Protein 2P06 (pdb70)

Organism: Archaeoglobus fulgidus (strain ATCC 49558 / DSM 4304 / JCM 9628 / NBRC 100126 / VC-16) (NCBI:txid224325)

Sequence (162 aa):
DYFRRLAEKFLREHAKYKRVSRPGNTPRPWFDFSEERLLSRLFEEDELREAVEKEDWENNLRRDELLDVANFCYLWGKLSVKLYFQGDYFRLAEKFLREHAKYKRVSRPGNTPRRPWFDFSEERLLSRLFEEDELREAVEKEDWENLRDELLDVANFCYLWGKLSV

Structure (mmCIF, N/CA/C/O backbone):
data_2P06
#
_entry.id   2P06
#
_cell.length_a   80.083
_cell.length_b   80.083
_cell.length_c   106.771
_cell.angle_alpha   90.00
_cell.angle_beta   90.00
_cell.angle_gamma   120.00
#
_symmetry.space_group_name_H-M   'P 31 2 1'
#
loop_
_entity.id
_entity.type
_entity.pdbx_description
1 polymer 'Hypothetical protein AF_0060'
2 non-polymer 'MAGNESIUM ION'
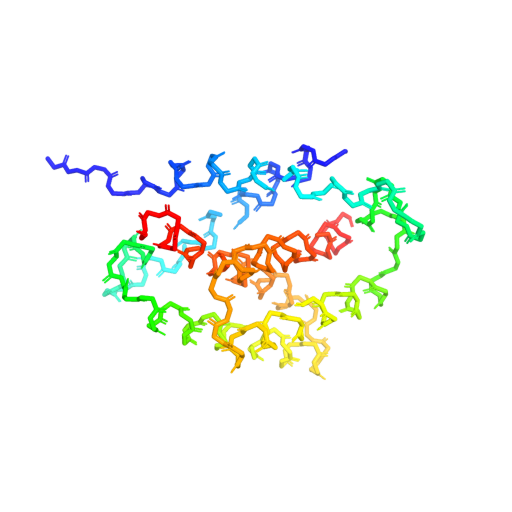3 non-polymer GLYCEROL
4 water water
#
loop_
_atom_site.group_PDB
_atom_site.id
_atom_site.type_symbol
_atom_site.label_atom_id
_atom_site.label_alt_id
_atom_site.label_comp_id
_atom_site.label_asym_id
_atom_site.label_entity_id
_atom_site.label_seq_id
_atom_site.pdbx_PDB_ins_code
_atom_site.Cartn_x
_atom_site.Cartn_y
_atom_site.Cartn_z
_atom_site.occupancy
_atom_site.B_iso_or_equiv
_atom_site.auth_seq_id
_atom_site.auth_comp_id
_atom_site.auth_asym_id
_atom_site.auth_atom_id
_atom_site.pdbx_PDB_model_num
ATOM 9 N N . ASP A 1 23 ? 6.242 86.953 -14.389 1.00 25.08 2 ASP A N 1
ATOM 10 C CA . ASP A 1 23 ? 4.954 87.203 -13.795 1.00 22.93 2 ASP A CA 1
ATOM 11 C C . ASP A 1 23 ? 4.445 85.886 -13.177 1.00 21.57 2 ASP A C 1
ATOM 12 O O . ASP A 1 23 ? 5.106 84.835 -13.252 1.00 19.74 2 ASP A O 1
ATOM 17 N N . TYR A 1 24 ? 3.275 85.948 -12.566 1.00 20.52 3 TYR A N 1
ATOM 18 C CA . TYR A 1 24 ? 2.724 84.798 -11.866 1.00 20.69 3 TYR A CA 1
ATOM 19 C C . TYR A 1 24 ? 2.566 83.613 -12.808 1.00 19.95 3 TYR A C 1
ATOM 20 O O . TYR A 1 24 ? 2.970 82.510 -12.487 1.00 19.56 3 TYR A O 1
ATOM 29 N N . PHE A 1 25 ? 1.987 83.848 -13.978 1.00 19.86 4 PHE A N 1
ATOM 30 C CA . PHE A 1 25 ? 1.697 82.776 -14.910 1.00 19.99 4 PHE A CA 1
ATOM 31 C C . PHE A 1 25 ? 2.947 81.998 -15.301 1.00 20.26 4 PHE A C 1
ATOM 32 O O . PHE A 1 25 ? 2.928 80.787 -15.278 1.00 20.43 4 PHE A O 1
ATOM 40 N N A ARG A 1 26 ? 4.027 82.688 -15.675 0.50 20.07 5 ARG A N 1
ATOM 41 N N B ARG A 1 26 ? 4.023 82.718 -15.604 0.50 19.74 5 ARG A N 1
ATOM 42 C CA A ARG A 1 26 ? 5.263 82.002 -16.084 0.50 20.41 5 ARG A CA 1
ATOM 43 C CA B ARG A 1 26 ? 5.275 82.121 -16.069 0.50 19.48 5 ARG A CA 1
ATOM 44 C C A ARG A 1 26 ? 5.888 81.250 -14.919 0.50 19.42 5 ARG A C 1
ATOM 45 C C B ARG A 1 26 ? 5.930 81.315 -14.951 0.50 19.09 5 ARG A C 1
ATOM 46 O O A ARG A 1 26 ? 6.321 80.103 -15.078 0.50 19.16 5 ARG A O 1
ATOM 47 O O B ARG A 1 26 ? 6.434 80.212 -15.181 0.50 18.98 5 ARG A O 1
ATOM 62 N N . LEU A 1 27 ? 5.917 81.868 -13.740 1.00 17.82 6 LEU A N 1
ATOM 63 C CA . LEU A 1 27 ? 6.410 81.168 -12.567 1.00 17.09 6 LEU A CA 1
ATOM 64 C C . LEU A 1 27 ? 5.611 79.879 -12.341 1.00 16.60 6 LEU A C 1
ATOM 65 O O . LEU A 1 27 ? 6.189 78.781 -12.130 1.00 15.40 6 LEU A O 1
ATOM 70 N N . ALA A 1 28 ? 4.286 80.013 -12.370 1.00 16.25 7 ALA A N 1
ATOM 71 C CA . ALA A 1 28 ? 3.397 78.887 -12.126 1.00 17.06 7 ALA A CA 1
ATOM 72 C C . ALA A 1 28 ? 3.548 77.766 -13.146 1.00 17.19 7 ALA A C 1
ATOM 73 O O . ALA A 1 28 ? 3.456 76.589 -12.797 1.00 17.21 7 ALA A O 1
ATOM 75 N N . GLU A 1 29 ? 3.759 78.124 -14.415 1.00 17.20 8 GLU A N 1
ATOM 76 C CA . GLU A 1 29 ? 4.045 77.125 -15.447 1.00 16.74 8 GLU A CA 1
ATOM 77 C C . GLU A 1 29 ? 5.325 76.332 -15.141 1.00 16.95 8 GLU A C 1
ATOM 78 O O . GLU A 1 29 ? 5.334 75.092 -15.272 1.00 15.69 8 GLU A O 1
ATOM 84 N N . LYS A 1 30 ? 6.386 77.047 -14.769 1.00 16.14 9 LYS A N 1
ATOM 85 C CA . LYS A 1 30 ? 7.659 76.423 -14.395 1.00 17.82 9 LYS A CA 1
ATOM 86 C C . LYS A 1 30 ? 7.492 75.505 -13.168 1.00 16.70 9 LYS A C 1
ATOM 87 O O . LYS A 1 30 ? 8.023 74.388 -13.115 1.00 16.41 9 LYS A O 1
ATOM 93 N N . PHE A 1 31 ? 6.730 75.977 -12.196 1.00 16.76 10 PHE A N 1
ATOM 94 C CA . PHE A 1 31 ? 6.550 75.270 -10.921 1.00 16.38 10 PHE A CA 1
ATOM 95 C C . PHE A 1 31 ? 5.717 74.023 -11.127 1.00 15.91 10 PHE A C 1
ATOM 96 O O . PHE A 1 31 ? 6.074 72.951 -10.659 1.00 16.12 10 PHE A O 1
ATOM 104 N N . LEU A 1 32 ? 4.645 74.141 -11.892 1.00 16.30 11 LEU A N 1
ATOM 105 C CA . LEU A 1 32 ? 3.861 72.969 -12.245 1.00 16.01 11 LEU A CA 1
ATOM 106 C C . LEU A 1 32 ? 4.704 71.887 -12.948 1.00 16.39 11 LEU A C 1
ATOM 107 O O . LEU A 1 32 ? 4.557 70.698 -12.659 1.00 16.02 11 LEU A O 1
ATOM 112 N N . ARG A 1 33 ? 5.565 72.280 -13.876 1.00 16.35 12 ARG A N 1
ATOM 113 C CA . ARG A 1 33 ? 6.409 71.295 -14.577 1.00 16.01 12 ARG A CA 1
ATOM 114 C C . ARG A 1 33 ? 7.301 70.561 -13.554 1.00 15.63 12 ARG A C 1
ATOM 115 O O . ARG A 1 33 ? 7.520 69.344 -13.633 1.00 15.07 12 ARG A O 1
ATOM 123 N N . GLU A 1 34 ? 7.842 71.306 -12.595 1.00 15.72 13 GLU A N 1
ATOM 124 C CA . GLU A 1 34 ? 8.659 70.694 -11.549 1.00 16.39 13 GLU A CA 1
ATOM 125 C C . GLU A 1 34 ? 7.819 69.794 -10.611 1.00 16.24 13 GLU A C 1
ATOM 126 O O . GLU A 1 34 ? 8.276 68.730 -10.206 1.00 16.05 13 GLU A O 1
ATOM 140 N N . HIS A 1 36 ? 5.165 68.222 -11.397 1.00 15.15 15 HIS A N 1
ATOM 141 C CA . HIS A 1 36 ? 4.837 67.021 -12.159 1.00 15.28 15 HIS A CA 1
ATOM 142 C C . HIS A 1 36 ? 6.011 66.076 -12.228 1.00 15.29 15 HIS A C 1
ATOM 143 O O . HIS A 1 36 ? 5.845 64.859 -12.059 1.00 16.10 15 HIS A O 1
ATOM 150 N N . ALA A 1 37 ? 7.218 66.608 -12.422 1.00 15.10 16 ALA A N 1
ATOM 151 C CA . ALA A 1 37 ? 8.404 65.758 -12.463 1.00 15.62 16 ALA A CA 1
ATOM 152 C C . ALA A 1 37 ? 8.610 65.058 -11.089 1.00 15.91 16 ALA A C 1
ATOM 153 O O . ALA A 1 37 ? 8.986 63.883 -11.011 1.00 15.05 16 ALA A O 1
ATOM 155 N N . LYS A 1 38 ? 8.304 65.761 -10.012 1.00 15.70 17 LYS A N 1
ATOM 156 C CA . LYS A 1 38 ? 8.418 65.184 -8.681 1.00 16.16 17 LYS A CA 1
ATOM 157 C C . LYS A 1 38 ? 7.384 64.059 -8.495 1.00 16.68 17 LYS A C 1
ATOM 158 O O . LYS A 1 38 ? 7.730 62.958 -8.003 1.00 16.88 17 LYS A O 1
ATOM 164 N N . TYR A 1 39 ? 6.152 64.313 -8.943 1.00 15.76 18 TYR A N 1
ATOM 165 C CA . TYR A 1 39 ? 5.084 63.300 -8.974 1.00 17.63 18 TYR A CA 1
ATOM 166 C C . TYR A 1 39 ? 5.517 62.029 -9.756 1.00 18.31 18 TYR A C 1
ATOM 167 O O . TYR A 1 39 ? 5.332 60.918 -9.292 1.00 18.33 18 TYR A O 1
ATOM 184 N N . LYS A 1 41 ? 8.550 60.884 -10.396 1.00 24.68 20 LYS A N 1
ATOM 185 C CA . LYS A 1 41 ? 9.542 60.154 -9.609 1.00 27.22 20 LYS A CA 1
ATOM 186 C C . LYS A 1 41 ? 8.892 59.389 -8.470 1.00 28.13 20 LYS A C 1
ATOM 187 O O . LYS A 1 41 ? 9.259 58.246 -8.228 1.00 29.31 20 LYS A O 1
ATOM 193 N N . ARG A 1 42 ? 7.947 60.004 -7.763 1.00 29.56 21 ARG A N 1
ATOM 194 C CA . ARG A 1 42 ? 7.291 59.300 -6.642 1.00 29.96 21 ARG A CA 1
ATOM 195 C C . ARG A 1 42 ? 6.477 58.109 -7.127 1.00 30.99 21 ARG A C 1
ATOM 196 O O . ARG A 1 42 ? 6.587 57.017 -6.580 1.00 31.46 21 ARG A O 1
ATOM 204 N N . VAL A 1 43 ? 5.659 58.312 -8.155 1.00 31.90 22 VAL A N 1
ATOM 205 C CA . VAL A 1 43 ? 4.813 57.236 -8.632 1.00 32.31 22 VAL A CA 1
ATOM 206 C C . VAL A 1 43 ? 5.625 56.102 -9.286 1.00 32.06 22 VAL A C 1
ATOM 207 O O . VAL A 1 43 ? 5.118 5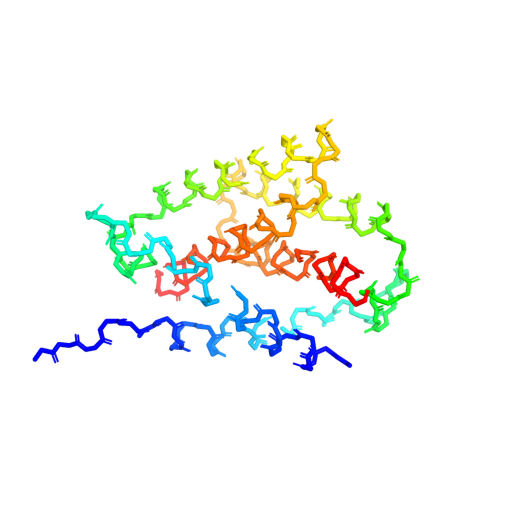5.010 -9.454 1.00 30.37 22 VAL A O 1
ATOM 211 N N . SER A 1 44 ? 6.879 56.368 -9.651 1.00 32.40 23 SER A N 1
ATOM 212 C CA . SER A 1 44 ? 7.720 55.362 -10.300 1.00 32.96 23 SER A CA 1
ATOM 213 C C . SER A 1 44 ? 8.209 54.305 -9.306 1.00 32.95 23 SER A C 1
ATOM 214 O O . SER A 1 44 ? 8.649 53.239 -9.708 1.00 32.73 23 SER A O 1
ATOM 217 N N . ARG A 1 45 ? 8.127 54.613 -8.011 1.00 32.81 24 ARG A N 1
ATOM 218 C CA . ARG A 1 45 ? 8.498 53.666 -6.965 1.00 32.69 24 ARG A CA 1
ATOM 219 C C . ARG A 1 45 ? 7.507 52.517 -7.022 1.00 32.46 24 ARG A C 1
ATOM 220 O O . ARG A 1 45 ? 6.300 52.770 -7.174 1.00 31.82 24 ARG A O 1
ATOM 228 N N . PRO A 1 46 ? 8.000 51.253 -6.932 1.00 32.53 25 PRO A N 1
ATOM 229 C CA . PRO A 1 46 ? 7.063 50.144 -6.944 1.00 32.44 25 PRO A CA 1
ATOM 230 C C . PRO A 1 46 ? 6.004 50.352 -5.865 1.00 32.41 25 PRO A C 1
ATOM 231 O O . PRO A 1 46 ? 6.304 50.846 -4.760 1.00 33.37 25 PRO A O 1
ATOM 235 N N . GLY A 1 47 ? 4.760 49.986 -6.227 1.00 32.05 26 GLY A N 1
ATOM 236 C CA . GLY A 1 47 ? 3.667 49.969 -5.268 1.00 31.62 26 GLY A CA 1
ATOM 237 C C . GLY A 1 47 ? 2.943 51.290 -5.107 1.00 31.31 26 GLY A C 1
ATOM 238 O O . GLY A 1 47 ? 1.837 51.298 -4.584 1.00 30.79 26 GLY A O 1
ATOM 239 N N . ASN A 1 48 ? 3.551 52.400 -5.546 1.00 30.79 27 ASN A N 1
ATOM 240 C CA . ASN A 1 48 ? 2.944 53.726 -5.381 1.00 30.74 27 ASN A CA 1
ATOM 241 C C . ASN A 1 48 ? 1.760 53.947 -6.338 1.00 30.56 27 ASN A C 1
ATOM 242 O O . ASN A 1 48 ? 1.842 53.611 -7.539 1.00 31.31 27 ASN A O 1
ATOM 247 N N . THR A 1 49 ? 0.680 54.530 -5.807 1.00 28.98 28 THR A N 1
ATOM 248 C CA . THR A 1 49 ? -0.483 54.88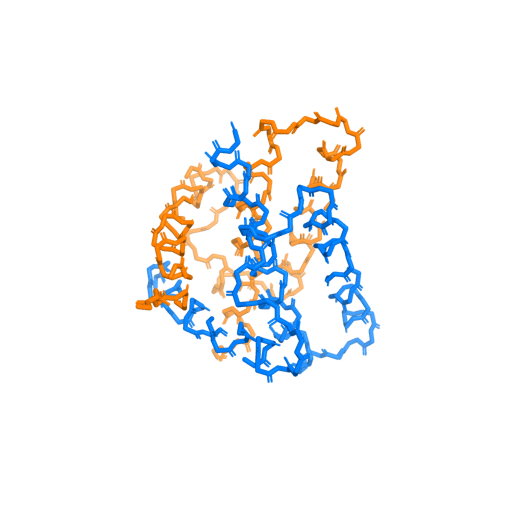1 -6.614 1.00 27.64 28 THR A CA 1
ATOM 249 C C . THR A 1 49 ? -0.147 56.037 -7.545 1.00 25.95 28 THR A C 1
ATOM 250 O O . THR A 1 49 ? 0.430 57.007 -7.128 1.00 26.03 28 THR A O 1
ATOM 254 N N . PRO A 1 50 ? -0.582 55.959 -8.803 1.00 24.80 29 PRO A N 1
ATOM 255 C CA . PRO A 1 50 ? -0.413 57.116 -9.658 1.00 23.75 29 PRO A CA 1
ATOM 256 C C . PRO A 1 50 ? -1.466 58.209 -9.432 1.00 22.58 29 PRO A C 1
ATOM 257 O O . PRO A 1 50 ? -1.382 59.227 -10.092 1.00 21.72 29 PRO A O 1
ATOM 261 N N . ARG A 1 51 ? -2.460 57.964 -8.567 1.00 21.25 30 ARG A N 1
ATOM 262 C CA . ARG A 1 51 ? -3.531 58.935 -8.280 1.00 21.47 30 ARG A CA 1
ATOM 263 C C . ARG A 1 51 ? -3.840 59.057 -6.793 1.00 21.06 30 ARG A C 1
ATOM 264 O O . ARG A 1 51 ? -4.946 58.759 -6.361 1.00 22.47 30 ARG A O 1
ATOM 272 N N . PRO A 1 52 ? -2.872 59.541 -6.008 1.00 20.46 31 PRO A N 1
ATOM 273 C CA . PRO A 1 52 ? -3.111 59.653 -4.565 1.00 20.93 31 PRO A CA 1
ATOM 274 C C . PRO A 1 52 ? -4.359 60.459 -4.193 1.00 21.01 31 PRO A C 1
ATOM 275 O O . PRO A 1 52 ? -5.044 60.121 -3.222 1.00 22.37 31 PRO A O 1
ATOM 279 N N . TRP A 1 53 ? -4.657 61.498 -4.976 1.00 21.15 32 TRP A N 1
ATOM 280 C CA . TRP A 1 53 ? -5.829 62.354 -4.778 1.00 20.35 32 TRP A CA 1
ATOM 281 C C . TRP A 1 53 ? -7.157 61.623 -4.937 1.00 20.49 32 TRP A C 1
ATOM 282 O O . TRP A 1 53 ? -8.194 62.142 -4.515 1.00 20.86 32 TRP A O 1
ATOM 293 N N . PHE A 1 54 ? -7.135 60.462 -5.597 1.00 21.05 33 PHE A N 1
ATOM 294 C CA . PHE A 1 54 ? -8.339 59.686 -5.872 1.00 20.72 33 PHE A CA 1
ATOM 295 C C . PHE A 1 54 ? -8.377 58.402 -5.021 1.00 20.89 33 PHE A C 1
ATOM 296 O O . PHE A 1 54 ? -9.456 57.963 -4.564 1.00 20.16 33 PHE A O 1
ATOM 304 N N . ASP A 1 55 ? -7.203 57.800 -4.845 1.00 20.65 34 ASP A N 1
ATOM 305 C CA . ASP A 1 55 ? -7.065 56.497 -4.203 1.00 21.05 34 ASP A CA 1
ATOM 306 C C . ASP A 1 55 ? -7.021 56.551 -2.677 1.00 21.12 34 ASP A C 1
ATOM 307 O O . ASP A 1 55 ? -7.397 55.586 -2.031 1.00 21.19 34 ASP A O 1
ATOM 312 N N . PHE A 1 56 ? -6.537 57.654 -2.117 1.00 21.63 35 PHE A N 1
ATOM 313 C CA . PHE A 1 56 ? -6.412 57.803 -0.669 1.00 21.90 35 PHE A CA 1
ATOM 314 C C . PHE A 1 56 ? -7.597 58.538 -0.084 1.00 21.24 35 PHE A C 1
ATOM 315 O O . PHE A 1 56 ? -8.245 59.324 -0.756 1.00 20.13 35 PHE A O 1
ATOM 323 N N . SER A 1 57 ? -7.854 58.253 1.188 1.00 20.95 36 SER A N 1
ATOM 324 C CA . SER A 1 57 ? -8.847 58.951 1.981 1.00 20.73 36 SER A CA 1
ATOM 325 C C . SER A 1 57 ? -8.358 60.362 2.321 1.00 21.09 36 SER A C 1
ATOM 326 O O . SER A 1 57 ? -7.149 60.678 2.267 1.00 20.44 36 SER A O 1
ATOM 329 N N . GLU A 1 58 ? -9.321 61.214 2.669 1.00 21.30 37 GLU A N 1
ATOM 330 C CA . GLU A 1 58 ? -9.020 62.544 3.178 1.00 21.83 37 GLU A CA 1
ATOM 331 C C . GLU A 1 58 ? -8.063 62.428 4.353 1.00 21.52 37 GLU A C 1
ATOM 332 O O . GLU A 1 58 ? -7.112 63.190 4.441 1.00 21.36 37 GLU A O 1
ATOM 338 N N . GLU A 1 59 ? -8.293 61.462 5.242 1.00 20.95 38 GLU A N 1
ATOM 339 C CA . GLU A 1 59 ? -7.443 61.339 6.426 1.00 21.78 38 GLU A CA 1
ATOM 340 C C . GLU A 1 59 ? -6.007 60.961 6.059 1.00 21.25 38 GLU A C 1
ATOM 341 O O . GLU A 1 59 ? -5.059 61.538 6.599 1.00 20.70 38 GLU A O 1
ATOM 347 N N . ARG A 1 60 ? -5.845 60.031 5.129 1.00 20.13 39 ARG A N 1
ATOM 348 C CA . ARG A 1 60 ? -4.515 59.640 4.712 1.00 20.00 39 ARG A CA 1
ATOM 349 C C . ARG A 1 60 ? -3.806 60.790 3.976 1.00 19.70 39 ARG A C 1
ATOM 350 O O . ARG A 1 60 ? -2.606 61.010 4.145 1.00 17.76 39 ARG A O 1
ATOM 358 N N . LEU A 1 61 ? -4.546 61.487 3.128 1.00 20.32 40 LEU A N 1
ATOM 359 C CA . LEU A 1 61 ? -3.986 62.666 2.439 1.00 20.26 40 LEU A CA 1
ATOM 360 C C . LEU A 1 61 ? -3.564 63.757 3.438 1.00 20.24 40 LEU A C 1
ATOM 361 O O . LEU A 1 61 ? -2.510 64.331 3.303 1.00 19.17 40 LEU A O 1
ATOM 366 N N . LEU A 1 62 ? -4.372 64.010 4.463 1.00 20.41 41 LEU A N 1
ATOM 367 C CA . LEU A 1 62 ? -3.964 64.948 5.528 1.00 20.76 41 LEU A CA 1
ATOM 368 C C . LEU A 1 62 ? -2.690 64.476 6.211 1.00 21.44 41 LEU A C 1
ATOM 369 O O . LEU A 1 62 ? -1.736 65.219 6.393 1.00 21.49 41 LEU A O 1
ATOM 374 N N . SER A 1 63 ? -2.710 63.213 6.605 1.00 21.53 42 SER A N 1
ATOM 375 C CA . SER A 1 63 ? -1.590 62.584 7.243 1.00 22.45 42 SER A CA 1
ATOM 376 C C . SER A 1 63 ? -0.333 62.744 6.391 1.00 22.65 42 SER A C 1
ATOM 377 O O . SER A 1 63 ? 0.716 63.182 6.879 1.00 22.74 42 SER A O 1
ATOM 380 N N . ARG A 1 64 ? -0.439 62.440 5.098 1.00 22.71 43 ARG A N 1
ATOM 381 C CA . ARG A 1 64 ? 0.716 62.569 4.195 1.00 23.34 43 ARG A CA 1
ATOM 382 C C . ARG A 1 64 ? 1.224 64.004 4.088 1.00 23.82 43 ARG A C 1
ATOM 383 O O . ARG A 1 64 ? 2.428 64.245 4.128 1.00 24.06 43 ARG A O 1
ATOM 391 N N . LEU A 1 65 ? 0.304 64.961 3.964 1.00 23.68 44 LEU A N 1
ATOM 392 C CA . LEU A 1 65 ? 0.677 66.361 3.861 1.00 23.22 44 LEU A CA 1
ATOM 393 C C . LEU A 1 65 ? 1.447 66.827 5.096 1.00 23.34 44 LEU A C 1
ATOM 394 O O . LEU A 1 65 ? 2.452 67.546 4.967 1.00 22.73 44 LEU A O 1
ATOM 399 N N . PHE A 1 66 ? 1.001 66.426 6.282 1.00 23.95 45 PHE A N 1
ATOM 400 C CA . PHE A 1 66 ? 1.709 66.814 7.497 1.00 24.62 45 PHE A CA 1
ATOM 401 C C . PHE A 1 66 ? 3.111 66.213 7.519 1.00 24.56 45 PHE A C 1
ATOM 402 O O . PHE A 1 66 ? 4.055 66.876 7.951 1.00 23.92 45 PHE A O 1
ATOM 410 N N . GLU A 1 67 ? 3.244 64.956 7.093 1.00 23.63 46 GLU A N 1
ATOM 411 C CA . GLU A 1 67 ? 4.557 64.334 6.986 1.00 24.27 46 GLU A CA 1
ATOM 412 C C . GLU A 1 67 ? 5.466 65.171 6.061 1.00 23.66 46 GLU A C 1
ATOM 413 O O . GLU A 1 67 ? 6.601 65.439 6.411 1.00 22.35 46 GLU A O 1
ATOM 419 N N . GLU A 1 68 ? 4.959 65.581 4.900 1.00 23.54 47 GLU A N 1
ATOM 420 C CA . GLU A 1 68 ? 5.763 66.384 3.964 1.00 23.87 47 GLU A CA 1
ATOM 421 C C . GLU A 1 68 ? 6.132 67.743 4.551 1.00 24.33 47 GLU A C 1
ATOM 422 O O . GLU A 1 68 ? 7.247 68.198 4.369 1.00 24.49 47 GLU A O 1
ATOM 436 N N . ASP A 1 70 ? 6.468 68.415 7.734 1.00 27.23 49 ASP A N 1
ATOM 437 C CA . ASP A 1 70 ? 7.483 68.126 8.733 1.00 27.54 49 ASP A CA 1
ATOM 438 C C . ASP A 1 70 ? 8.842 67.933 8.056 1.00 27.51 49 ASP A C 1
ATOM 439 O O . ASP A 1 70 ? 9.843 68.392 8.553 1.00 25.89 49 ASP A O 1
ATOM 444 N N . GLU A 1 71 ? 8.880 67.245 6.927 1.00 27.47 50 GLU A N 1
ATOM 445 C CA . GLU A 1 71 ? 10.144 67.099 6.188 1.00 28.50 50 GLU A CA 1
ATOM 446 C C . GLU A 1 71 ? 10.694 68.442 5.690 1.00 28.97 50 GLU A C 1
ATOM 447 O O . GLU A 1 71 ? 11.909 68.651 5.671 1.00 28.59 50 GLU A O 1
ATOM 453 N N . LEU A 1 72 ? 9.807 69.360 5.303 1.00 29.58 51 LEU A N 1
ATOM 454 C CA . LEU A 1 72 ? 10.231 70.689 4.859 1.00 29.68 51 LEU A CA 1
ATOM 455 C C . LEU A 1 72 ? 10.847 71.468 6.025 1.00 30.35 51 LEU A C 1
ATOM 456 O O . LEU A 1 72 ? 11.917 72.063 5.886 1.00 29.01 51 LEU A O 1
ATOM 461 N N . ARG A 1 73 ? 10.166 71.443 7.173 1.00 30.95 52 ARG A N 1
ATOM 462 C CA . ARG A 1 73 ? 10.685 72.033 8.408 1.00 31.82 52 ARG A CA 1
ATOM 463 C C . ARG A 1 73 ? 12.067 71.462 8.772 1.00 32.08 52 ARG A C 1
ATOM 464 O O . ARG A 1 73 ? 12.974 72.227 9.080 1.00 31.21 52 ARG A O 1
ATOM 472 N N . GLU A 1 74 ? 12.229 70.132 8.716 1.00 32.05 53 GLU A N 1
ATOM 473 C CA . GLU A 1 74 ? 13.538 69.498 8.956 1.00 32.66 53 GLU A CA 1
ATOM 474 C C . GLU A 1 74 ? 14.610 70.054 8.017 1.00 32.56 53 GLU A C 1
ATOM 475 O O . GLU A 1 74 ? 15.732 70.296 8.441 1.00 31.65 53 GLU A O 1
ATOM 481 N N . ALA A 1 75 ? 14.280 70.192 6.733 1.00 32.47 54 ALA A N 1
ATOM 482 C CA . ALA A 1 75 ? 15.238 70.699 5.748 1.00 32.92 54 ALA A CA 1
ATOM 483 C C . ALA A 1 75 ? 15.651 72.149 6.083 1.00 33.29 54 ALA A C 1
ATOM 484 O O . ALA A 1 75 ? 16.828 72.525 5.973 1.00 33.28 54 ALA A O 1
ATOM 486 N N . VAL A 1 76 ? 14.678 72.954 6.502 1.00 33.20 55 VAL A N 1
ATOM 487 C CA . VAL A 1 76 ? 14.956 74.306 6.923 1.00 33.43 55 VAL A CA 1
ATOM 488 C C . VAL A 1 76 ? 15.861 74.330 8.166 1.00 34.21 55 VAL A C 1
ATOM 489 O O . VAL A 1 76 ? 16.803 75.135 8.226 1.00 33.45 55 VAL A O 1
ATOM 493 N N . GLU A 1 77 ? 15.600 73.437 9.121 1.00 34.23 56 GLU A N 1
ATOM 494 C CA . GLU A 1 77 ? 16.395 73.366 10.343 1.00 35.62 56 GLU A CA 1
ATOM 495 C C . GLU A 1 77 ? 17.827 72.936 10.091 1.00 34.80 56 GLU A C 1
ATOM 496 O O . GLU A 1 77 ? 18.728 73.393 10.776 1.00 35.64 56 GLU A O 1
ATOM 502 N N . LYS A 1 78 ? 18.034 72.046 9.131 1.00 34.18 57 LYS A N 1
ATOM 503 C CA . LYS A 1 78 ? 19.371 71.609 8.767 1.00 33.90 57 LYS A CA 1
ATOM 504 C C . LYS A 1 78 ? 20.039 72.587 7.801 1.00 33.43 57 LYS A C 1
ATOM 505 O O . LYS A 1 78 ? 21.194 72.405 7.440 1.00 32.50 57 LYS A O 1
ATOM 511 N N . GLU A 1 79 ? 19.310 73.619 7.383 1.00 33.33 58 GLU A N 1
ATOM 512 C CA . GLU A 1 79 ? 19.781 74.544 6.354 1.00 33.45 58 GLU A CA 1
ATOM 513 C C . GLU A 1 79 ? 20.186 73.790 5.086 1.00 33.59 58 GLU A C 1
ATOM 514 O O . GLU A 1 79 ? 21.180 74.126 4.428 1.00 33.14 58 GLU A O 1
ATOM 520 N N . ASP A 1 80 ? 19.408 72.762 4.758 1.00 33.91 59 ASP A N 1
ATOM 521 C CA . ASP A 1 80 ? 19.651 71.950 3.582 1.00 34.16 59 ASP A CA 1
ATOM 522 C C . ASP A 1 80 ? 18.836 72.555 2.436 1.00 34.20 59 ASP A C 1
ATOM 523 O O . ASP A 1 80 ? 17.759 72.053 2.081 1.00 33.61 59 ASP A O 1
ATOM 528 N N . TRP A 1 81 ? 19.354 73.647 1.875 1.00 34.09 60 TRP A N 1
ATOM 529 C CA . TRP A 1 81 ? 18.629 74.412 0.857 1.00 34.18 60 TRP A CA 1
ATOM 530 C C . TRP A 1 81 ? 18.476 73.648 -0.463 1.00 34.02 60 TRP A C 1
ATOM 531 O O . TRP A 1 81 ? 17.465 73.810 -1.146 1.00 34.63 60 TRP A O 1
ATOM 542 N N . GLU A 1 82 ? 19.453 72.814 -0.813 1.00 33.36 61 GLU A N 1
ATOM 543 C CA . GLU A 1 82 ? 19.338 71.988 -2.015 1.00 33.02 61 GLU A CA 1
ATOM 544 C C . GLU A 1 82 ? 18.116 71.078 -1.889 1.00 32.88 61 GLU A C 1
ATOM 545 O O . GLU A 1 82 ? 17.282 71.009 -2.811 1.00 33.23 61 GLU A O 1
ATOM 551 N N . ASN A 1 83 ? 17.995 70.397 -0.747 1.00 32.42 62 ASN A N 1
ATOM 552 C CA A ASN A 1 83 ? 16.819 69.554 -0.517 0.50 32.28 62 ASN A CA 1
ATOM 553 C CA B ASN A 1 83 ? 16.826 69.551 -0.449 0.50 32.24 62 ASN A CA 1
ATOM 554 C C . ASN A 1 83 ? 15.556 70.388 -0.276 1.00 32.09 62 ASN A C 1
ATOM 555 O O . ASN A 1 83 ? 14.440 69.893 -0.474 1.00 32.59 62 ASN A O 1
ATOM 564 N N . LEU A 1 84 ? 15.719 71.654 0.117 1.00 31.55 63 LEU A N 1
ATOM 565 C CA . LEU A 1 84 ? 14.543 72.500 0.358 1.00 30.74 63 LEU A CA 1
ATOM 566 C C . LEU A 1 84 ? 13.661 72.636 -0.876 1.00 29.90 63 LEU A C 1
ATOM 567 O O . LEU A 1 84 ? 12.429 72.557 -0.751 1.00 30.32 63 LEU A O 1
ATOM 572 N N A ARG A 1 85 ? 14.273 72.836 -2.044 0.50 29.23 64 ARG A N 1
ATOM 573 N N B ARG A 1 85 ? 14.254 72.834 -2.052 0.50 29.16 64 ARG A N 1
ATOM 574 C CA A ARG A 1 85 ? 13.515 72.946 -3.299 0.50 28.94 64 ARG A CA 1
ATOM 575 C CA B ARG A 1 85 ? 13.440 72.968 -3.270 0.50 28.80 64 ARG A CA 1
ATOM 576 C C A ARG A 1 85 ? 12.619 71.727 -3.494 0.50 28.36 64 ARG A C 1
ATOM 577 C C B ARG A 1 85 ? 12.605 71.715 -3.528 0.50 28.28 64 ARG A C 1
ATOM 578 O O A ARG A 1 85 ? 11.434 71.871 -3.788 0.50 28.49 64 ARG A O 1
ATOM 579 O O B ARG A 1 85 ? 11.440 71.825 -3.911 0.50 28.45 64 ARG A O 1
ATOM 594 N N . ASP A 1 86 ? 13.188 70.533 -3.320 1.00 27.59 65 ASP A N 1
ATOM 595 C CA . ASP A 1 86 ? 12.421 69.285 -3.467 1.00 26.97 65 ASP A CA 1
ATOM 596 C C . ASP A 1 86 ? 11.261 69.201 -2.477 1.00 24.93 65 ASP A C 1
ATOM 597 O O . ASP A 1 86 ? 10.177 68.789 -2.851 1.00 24.89 65 ASP A O 1
ATOM 602 N N . GLU A 1 87 ? 11.496 69.610 -1.237 1.00 22.15 66 GLU A N 1
ATOM 603 C CA . GLU A 1 87 ? 10.476 69.570 -0.224 1.00 21.49 66 GLU A CA 1
ATOM 604 C C . GLU A 1 87 ? 9.349 70.536 -0.481 1.00 19.62 66 GLU A C 1
ATOM 605 O O . GLU A 1 87 ? 8.221 70.272 -0.116 1.00 17.78 66 GLU A O 1
ATOM 611 N N . LEU A 1 88 ? 9.651 71.655 -1.106 1.00 18.79 67 LEU A N 1
ATOM 612 C CA . LEU A 1 88 ? 8.596 72.599 -1.505 1.00 18.65 67 LEU A CA 1
ATOM 613 C C . LEU A 1 88 ? 7.671 71.986 -2.571 1.00 17.94 67 LEU A C 1
ATOM 614 O O . LEU A 1 88 ? 6.476 72.239 -2.575 1.00 18.20 67 LEU A O 1
ATOM 619 N N . LEU A 1 89 ? 8.242 71.201 -3.473 1.00 17.65 68 LEU A N 1
ATOM 620 C CA . LEU A 1 89 ? 7.457 70.525 -4.500 1.00 17.79 68 LEU A CA 1
ATOM 621 C C . LEU A 1 89 ? 6.554 69.477 -3.877 1.00 17.47 68 LEU A C 1
ATOM 622 O O . LEU A 1 89 ? 5.374 69.364 -4.253 1.00 17.75 68 LEU A O 1
ATOM 627 N N . ASP A 1 90 ? 7.109 68.715 -2.933 1.00 16.93 69 ASP A N 1
ATOM 628 C CA . ASP A 1 90 ? 6.354 67.669 -2.243 1.00 16.90 69 ASP A CA 1
ATOM 629 C C . ASP A 1 90 ? 5.147 68.290 -1.519 1.00 16.31 69 ASP A C 1
ATOM 630 O O . ASP A 1 90 ? 4.033 67.778 -1.580 1.00 16.73 69 ASP A O 1
ATOM 635 N N . VAL A 1 91 ? 5.389 69.363 -0.792 1.00 15.40 70 VAL A N 1
ATOM 636 C CA . VAL A 1 91 ? 4.325 70.048 -0.075 1.00 15.00 70 VAL A CA 1
ATOM 637 C C . VAL A 1 91 ? 3.254 70.585 -1.029 1.00 15.11 70 VAL A C 1
ATOM 638 O O . VAL A 1 91 ? 2.051 70.389 -0.801 1.00 16.53 70 VAL A O 1
ATOM 642 N N . ALA A 1 92 ? 3.667 71.227 -2.110 1.00 15.11 71 ALA A N 1
ATOM 643 C CA . ALA A 1 92 ? 2.709 71.753 -3.102 1.00 14.94 71 ALA A CA 1
ATOM 644 C C . ALA A 1 92 ? 1.859 70.637 -3.700 1.00 14.73 71 ALA A C 1
ATOM 645 O O . ALA A 1 92 ? 0.644 70.788 -3.821 1.00 15.50 71 ALA A O 1
ATOM 647 N N . ASN A 1 93 ? 2.479 69.512 -4.066 1.00 15.51 72 ASN A N 1
ATOM 648 C CA . ASN A 1 93 ? 1.723 68.395 -4.636 1.00 14.39 72 ASN A CA 1
ATOM 649 C C . ASN A 1 93 ? 0.682 67.872 -3.634 1.00 14.52 72 ASN A C 1
ATOM 650 O O . ASN A 1 93 ? -0.473 67.676 -3.981 1.00 14.11 72 ASN A O 1
ATOM 655 N N . PHE A 1 94 ? 1.078 67.659 -2.387 1.00 14.32 73 PHE A N 1
ATOM 656 C CA . PHE A 1 94 ? 0.142 67.121 -1.408 1.00 14.05 73 PHE A CA 1
ATOM 657 C C . PHE A 1 94 ? -0.930 68.118 -0.984 1.00 13.24 73 PHE A C 1
ATOM 658 O O . PHE A 1 94 ? -2.023 67.728 -0.659 1.00 12.78 73 PHE A O 1
ATOM 666 N N . CYS A 1 95 ? -0.639 69.408 -1.040 1.00 13.00 74 CYS A N 1
ATOM 667 C CA . CYS A 1 95 ? -1.690 70.426 -0.939 1.00 13.68 74 CYS A CA 1
ATOM 668 C C . CYS A 1 95 ? -2.679 70.262 -2.078 1.00 13.84 74 CYS A C 1
ATOM 669 O O . CYS A 1 95 ? -3.880 70.297 -1.873 1.00 13.42 74 CYS A O 1
ATOM 680 N N . TYR A 1 97 ? -3.316 67.550 -3.857 1.00 16.57 76 TYR A N 1
ATOM 681 C CA . TYR A 1 97 ? -4.024 66.277 -3.814 1.00 16.71 76 TYR A CA 1
ATOM 682 C C . TYR A 1 97 ? -5.156 66.359 -2.804 1.00 17.41 76 TYR A C 1
ATOM 683 O O . TYR A 1 97 ? -6.282 65.932 -3.067 1.00 17.64 76 TYR A O 1
ATOM 692 N N . LEU A 1 98 ? -4.865 66.898 -1.626 1.00 18.09 77 LEU A N 1
ATOM 693 C CA . LEU A 1 98 ? -5.908 67.073 -0.635 1.00 18.26 77 LEU A CA 1
ATOM 694 C C . LEU A 1 98 ? -6.971 68.071 -1.101 1.00 18.85 77 LEU A C 1
ATOM 695 O O . LEU A 1 98 ? -8.150 67.839 -0.885 1.00 20.16 77 LEU A O 1
ATOM 700 N N . TRP A 1 99 ? -6.575 69.178 -1.722 1.00 19.80 78 TRP A N 1
ATOM 701 C CA . TRP A 1 99 ? -7.553 70.123 -2.291 1.00 19.58 78 TRP A CA 1
ATOM 702 C C . TRP A 1 99 ? -8.476 69.428 -3.293 1.00 20.09 78 TRP A C 1
ATOM 703 O O . TRP A 1 99 ? -9.710 69.626 -3.284 1.00 18.82 78 TRP A O 1
ATOM 714 N N . GLY A 1 100 ? -7.877 68.580 -4.135 1.00 20.39 79 GLY A N 1
ATOM 715 C CA . GLY A 1 100 ? -8.626 67.808 -5.139 1.00 19.75 79 GLY A CA 1
ATOM 716 C C . GLY A 1 100 ? -9.645 66.900 -4.475 1.00 19.96 79 GLY A C 1
ATOM 717 O O . GLY A 1 100 ? -10.833 66.935 -4.815 1.00 18.67 79 GLY A O 1
ATOM 718 N N . LYS A 1 101 ? -9.182 66.107 -3.509 1.00 20.33 80 LYS A N 1
ATOM 719 C CA . 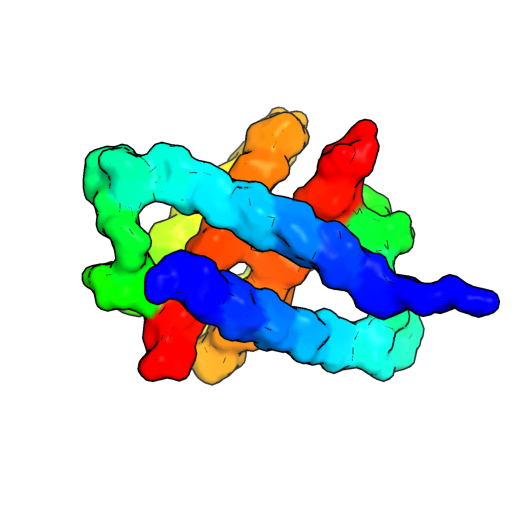LYS A 1 101 ? -10.064 65.216 -2.777 1.00 20.87 80 LYS A CA 1
ATOM 720 C C . LYS A 1 101 ? -11.228 65.992 -2.124 1.00 21.00 80 LYS A C 1
ATOM 721 O O . LYS A 1 101 ? -12.366 65.555 -2.190 1.00 19.96 80 LYS A O 1
ATOM 727 N N . LEU A 1 102 ? -10.935 67.132 -1.503 1.00 21.58 81 LEU A N 1
ATOM 728 C CA . LEU A 1 102 ? -11.970 67.919 -0.812 1.00 22.79 81 LEU A CA 1
ATOM 729 C C . LEU A 1 102 ? -12.913 68.639 -1.784 1.00 23.41 81 LEU A C 1
ATOM 730 O O . LEU A 1 102 ? -14.043 68.960 -1.444 1.00 23.64 81 LEU A O 1
ATOM 735 N N . SER A 1 103 ? -12.446 68.868 -2.998 1.00 24.20 82 SER A N 1
ATOM 736 C CA . SER A 1 103 ? -13.196 69.651 -3.968 1.00 25.58 82 SER A CA 1
ATOM 737 C C . SER A 1 103 ? -14.239 68.816 -4.688 1.00 26.31 82 SER A C 1
ATOM 738 O O . SER A 1 103 ? -15.249 69.333 -5.117 1.00 26.51 82 SER A O 1
ATOM 741 N N . VAL A 1 104 ? -13.985 67.521 -4.802 1.00 27.74 83 VAL A N 1
ATOM 742 C CA . VAL A 1 104 ? -15.004 66.553 -5.229 1.00 28.58 83 VAL A CA 1
ATOM 743 C C . VAL A 1 104 ? -15.980 66.304 -4.080 1.00 29.55 83 VAL A C 1
ATOM 744 O O . VAL A 1 104 ? -17.205 66.390 -4.260 1.00 30.37 83 VAL A O 1
ATOM 748 N N . LYS A 1 105 ? -15.422 66.005 -2.901 1.00 30.33 84 LYS A N 1
ATOM 749 C CA . LYS A 1 105 ? -16.194 65.677 -1.698 1.00 30.36 84 LYS A CA 1
ATOM 750 C C . LYS A 1 105 ? -17.292 66.709 -1.400 1.00 31.10 84 LYS A C 1
ATOM 751 O O . LYS A 1 105 ? -18.497 66.415 -1.551 1.00 31.61 84 LYS A O 1
ATOM 753 N N . LEU B 1 17 ? -8.122 50.611 -21.511 1.00 27.21 -4 LEU B N 1
ATOM 754 C CA . LEU B 1 17 ? -7.297 50.957 -20.346 1.00 26.34 -4 LEU B CA 1
ATOM 755 C C . LEU B 1 17 ? -7.351 52.464 -20.204 1.00 25.31 -4 LEU B C 1
ATOM 756 O O . LEU B 1 17 ? -7.499 53.216 -21.184 1.00 26.76 -4 LEU B O 1
ATOM 761 N N . TYR B 1 18 ? -7.253 52.903 -18.966 1.00 23.30 -3 TYR B N 1
ATOM 762 C CA . TYR B 1 18 ? -7.430 54.286 -18.636 1.00 21.67 -3 TYR B CA 1
ATOM 763 C C . TYR B 1 18 ? -6.064 54.946 -18.420 1.00 20.62 -3 TYR B C 1
ATOM 764 O O . TYR B 1 18 ? -5.199 54.386 -17.752 1.00 19.65 -3 TYR B O 1
ATOM 773 N N . PHE B 1 19 ? -5.884 56.147 -18.980 1.00 19.34 -2 PHE B N 1
ATOM 774 C CA . PHE B 1 19 ? -4.644 56.928 -18.813 1.00 18.81 -2 PHE B CA 1
ATOM 775 C C . PHE B 1 19 ? -4.722 57.677 -17.462 1.00 18.40 -2 PHE B C 1
ATOM 776 O O . PHE B 1 19 ? -5.026 58.879 -17.380 1.00 18.07 -2 PHE B O 1
ATOM 784 N N . GLN B 1 20 ? -4.412 56.954 -16.402 1.00 18.58 -1 GLN B N 1
ATOM 785 C CA . GLN B 1 20 ? -4.466 57.508 -15.046 1.00 19.24 -1 GLN B CA 1
ATOM 786 C C . GLN B 1 20 ? -3.599 58.745 -14.857 1.00 18.87 -1 GLN B C 1
ATOM 787 O O . GLN B 1 20 ? -4.028 59.704 -14.199 1.00 19.67 -1 GLN B O 1
ATOM 793 N N . GLY B 1 21 ? -2.402 58.743 -15.450 1.00 18.80 0 GLY B N 1
ATOM 794 C CA . GLY B 1 21 ? -1.494 59.884 -15.406 1.00 18.64 0 GLY B CA 1
ATOM 795 C C . GLY B 1 21 ? -2.023 61.228 -15.898 1.00 18.63 0 GLY B C 1
ATOM 796 O O . GLY B 1 21 ? -1.596 62.301 -15.429 1.00 18.81 0 GLY B O 1
ATOM 805 N N . ASP B 1 23 ? -4.890 62.265 -15.388 1.00 18.37 2 ASP B N 1
ATOM 806 C CA . ASP B 1 23 ? -5.723 62.818 -14.299 1.00 18.43 2 ASP B CA 1
ATOM 807 C C . ASP B 1 23 ? -4.927 63.835 -13.451 1.00 18.18 2 ASP B C 1
ATOM 808 O O . ASP B 1 23 ? -5.520 64.723 -12.844 1.00 18.22 2 ASP B O 1
ATOM 813 N N . TYR B 1 24 ? -3.599 63.697 -13.415 1.00 17.71 3 TYR B N 1
ATOM 814 C CA . TYR B 1 24 ? -2.744 64.708 -12.778 1.00 17.63 3 TYR B CA 1
ATOM 815 C C . TYR B 1 24 ? -2.994 66.091 -13.338 1.00 17.62 3 TYR B C 1
ATOM 816 O O . TYR B 1 24 ? -3.174 67.057 -12.589 1.00 18.00 3 TYR B O 1
ATOM 825 N N . PHE B 1 25 ? -3.003 66.194 -14.668 1.00 17.62 4 PHE B N 1
ATOM 826 C CA . PHE B 1 25 ? -3.174 67.485 -15.322 1.00 16.68 4 PHE B CA 1
ATOM 827 C C . PHE B 1 25 ? -4.611 67.985 -15.276 1.00 17.10 4 PHE B C 1
ATOM 828 O O . PHE B 1 25 ? -4.843 69.195 -15.293 1.00 16.76 4 PHE B O 1
ATOM 836 N N . ARG B 1 26 ? -5.576 67.058 -15.223 1.00 16.90 5 ARG B N 1
ATOM 837 C CA . ARG B 1 26 ? -6.975 67.431 -15.004 1.00 16.37 5 ARG B CA 1
ATOM 838 C C . ARG B 1 26 ? -7.108 68.126 -13.651 1.00 16.21 5 ARG B C 1
ATOM 839 O O . ARG B 1 26 ? -7.761 69.158 -13.529 1.00 15.86 5 ARG B O 1
ATOM 847 N N . LEU B 1 27 ? -6.430 67.592 -12.638 1.00 15.81 6 LEU B N 1
ATOM 848 C CA . LEU B 1 27 ? -6.397 68.224 -11.325 1.00 15.21 6 LEU B CA 1
ATOM 849 C C . LEU B 1 27 ? -5.602 69.545 -11.344 1.00 15.50 6 LEU B C 1
ATOM 850 O O . LEU B 1 27 ? -6.094 70.589 -10.861 1.00 15.42 6 LEU B O 1
ATOM 855 N N . ALA B 1 28 ? -4.382 69.511 -11.877 1.00 15.33 7 ALA B N 1
ATOM 856 C CA . ALA B 1 28 ? -3.503 70.705 -11.862 1.00 16.06 7 ALA B CA 1
ATOM 857 C C . ALA B 1 28 ? -4.103 71.897 -12.598 1.00 16.55 7 ALA B C 1
ATOM 858 O O . ALA B 1 28 ? -3.938 73.054 -12.177 1.00 15.66 7 ALA B O 1
ATOM 860 N N . GLU B 1 29 ? -4.801 71.601 -13.697 1.00 16.00 8 GLU B N 1
ATOM 861 C CA . GLU B 1 29 ? -5.446 72.630 -14.530 1.00 16.98 8 GLU B CA 1
ATOM 862 C C . GLU B 1 29 ? -6.429 73.476 -13.678 1.00 17.23 8 GLU B C 1
ATOM 863 O O . GLU B 1 29 ? -6.477 74.693 -13.805 1.00 17.72 8 GLU B O 1
ATOM 869 N N . LYS B 1 30 ? -7.155 72.823 -12.779 1.00 17.56 9 LYS B N 1
ATOM 870 C CA . LYS B 1 30 ? -8.049 73.498 -11.842 1.00 17.94 9 LYS B CA 1
ATOM 871 C C . LYS B 1 30 ? -7.310 74.135 -10.666 1.00 17.32 9 LYS B C 1
ATOM 872 O O . LYS B 1 30 ? -7.609 75.270 -10.298 1.00 15.67 9 LYS B O 1
ATOM 878 N N . PHE B 1 31 ? -6.393 73.378 -10.053 1.00 17.15 10 PHE B N 1
ATOM 879 C CA . PHE B 1 31 ? -5.709 73.833 -8.857 1.00 17.80 10 PHE B CA 1
ATOM 880 C C . PHE B 1 31 ? -4.894 75.081 -9.150 1.00 18.33 10 PHE B C 1
ATOM 881 O O . PHE B 1 31 ? -4.995 76.051 -8.403 1.00 19.04 10 PHE B O 1
ATOM 889 N N . LEU B 1 32 ? -4.147 75.088 -10.251 1.00 18.46 11 LEU B N 1
ATOM 890 C CA . LEU B 1 32 ? -3.306 76.250 -10.599 1.00 19.02 11 LEU B CA 1
ATOM 891 C C . LEU B 1 32 ? -4.132 77.519 -10.828 1.00 19.78 11 LEU B C 1
ATOM 892 O O . LEU B 1 32 ? -3.685 78.624 -10.482 1.00 19.52 11 LEU B O 1
ATOM 897 N N . ARG B 1 33 ? -5.331 77.364 -11.384 1.00 19.70 12 ARG B N 1
ATOM 898 C CA . ARG B 1 33 ? -6.238 78.483 -11.586 1.00 19.32 12 ARG B CA 1
ATOM 899 C C . ARG B 1 33 ? -6.727 79.001 -10.257 1.00 19.25 12 ARG B C 1
ATOM 900 O O . ARG B 1 33 ? -6.886 80.210 -10.080 1.00 19.43 12 ARG B O 1
ATOM 908 N N . GLU B 1 34 ? -7.055 78.099 -9.344 1.00 18.54 13 GLU B N 1
ATOM 909 C CA . GLU B 1 34 ? -7.453 78.511 -7.984 1.00 18.88 13 GLU B CA 1
ATOM 910 C C . GLU B 1 34 ? -6.330 79.190 -7.191 1.00 18.55 13 GLU B C 1
ATOM 911 O O . GLU B 1 34 ? -6.585 80.130 -6.414 1.00 17.40 13 GLU B O 1
ATOM 925 N N . HIS B 1 36 ? -3.914 80.940 -8.578 1.00 18.74 15 HIS B N 1
ATOM 926 C CA . HIS B 1 36 ? -3.807 82.276 -9.153 1.00 18.87 15 HIS B CA 1
ATOM 927 C C . HIS B 1 36 ? -4.917 83.199 -8.621 1.00 19.22 15 HIS B C 1
ATOM 928 O O . HIS B 1 36 ? -4.674 84.380 -8.280 1.00 18.63 15 HIS B O 1
ATOM 935 N N . ALA B 1 37 ? -6.132 82.671 -8.538 1.00 19.34 16 ALA B N 1
ATOM 936 C CA . ALA B 1 37 ? -7.265 83.459 -8.086 1.00 20.12 16 ALA B CA 1
ATOM 937 C C . ALA B 1 37 ? -7.052 83.864 -6.643 1.00 20.77 16 ALA B C 1
ATOM 938 O O . ALA B 1 37 ? -7.372 84.971 -6.268 1.00 21.70 16 ALA B O 1
ATOM 940 N N . LYS B 1 38 ? -6.440 82.988 -5.849 1.00 21.75 17 LYS B N 1
ATOM 941 C CA . LYS B 1 38 ? -6.117 83.321 -4.476 1.00 22.44 17 LYS B CA 1
ATOM 942 C C . LYS B 1 38 ? -5.024 84.419 -4.433 1.00 22.98 17 LYS B C 1
ATOM 943 O O . LYS B 1 38 ? -5.107 85.365 -3.652 1.00 21.11 17 LYS B O 1
ATOM 949 N N . TYR B 1 39 ? -3.994 84.287 -5.264 1.00 24.21 18 TYR B N 1
ATOM 950 C CA . TYR B 1 39 ? -2.976 85.368 -5.399 1.00 25.10 18 TYR B CA 1
ATOM 951 C C . TYR B 1 39 ? -3.613 86.716 -5.723 1.00 25.94 18 TYR B C 1
ATOM 952 O O . TYR B 1 39 ? -3.268 87.745 -5.136 1.00 25.71 18 TYR B O 1
ATOM 969 N N . LYS B 1 41 ? -6.657 87.840 -5.070 1.00 31.82 20 LYS B N 1
ATOM 970 C CA . LYS B 1 41 ? -7.389 88.341 -3.929 1.00 32.99 20 LYS B CA 1
ATOM 971 C C . LYS B 1 41 ? -6.442 88.974 -2.938 1.00 34.12 20 LYS B C 1
ATOM 972 O O . LYS B 1 41 ? -6.802 89.966 -2.298 1.00 34.72 20 LYS B O 1
ATOM 978 N N . ARG B 1 42 ? -5.230 88.443 -2.805 1.00 35.10 21 ARG B N 1
ATOM 979 C CA . ARG B 1 42 ? -4.371 88.991 -1.764 1.00 36.84 21 ARG B CA 1
ATOM 980 C C . ARG B 1 42 ? -3.290 89.950 -2.233 1.00 36.58 21 ARG B C 1
ATOM 981 O O . ARG B 1 42 ? -2.848 90.780 -1.439 1.00 36.08 21 ARG B O 1
ATOM 989 N N . VAL B 1 43 ? -2.932 89.897 -3.515 1.00 36.61 22 VAL B N 1
ATOM 990 C CA . VAL B 1 43 ? -1.926 90.798 -4.085 1.00 36.98 22 VAL B CA 1
ATOM 991 C C . VAL B 1 43 ? -2.280 92.265 -3.760 1.00 37.08 22 VAL B C 1
ATOM 992 O O . VAL B 1 43 ? -1.400 93.098 -3.536 1.00 37.60 22 VAL B O 1
ATOM 996 N N . SER B 1 44 ? -3.584 92.536 -3.696 1.00 37.09 23 SER B N 1
ATOM 997 C CA . SER B 1 44 ? -4.152 93.862 -3.402 1.00 36.66 23 SER B CA 1
ATOM 998 C C . SER B 1 44 ? -3.893 94.396 -1.978 1.00 36.38 23 SER B C 1
ATOM 999 O O . SER B 1 44 ? -3.644 95.586 -1.787 1.00 36.20 23 SER B O 1
ATOM 1002 N N . ARG B 1 45 ? -3.926 93.496 -0.999 1.00 35.90 24 ARG B N 1
ATOM 1003 C CA . ARG B 1 45 ? -3.962 93.838 0.423 1.00 35.66 24 ARG B CA 1
ATOM 1004 C C . ARG B 1 45 ? -2.652 94.464 0.953 1.00 35.30 24 ARG B C 1
ATOM 1005 O O . ARG B 1 45 ? -1.583 94.226 0.381 1.00 35.12 24 ARG B O 1
ATOM 1013 N N . PRO B 1 46 ? -2.737 95.274 2.040 1.00 34.51 25 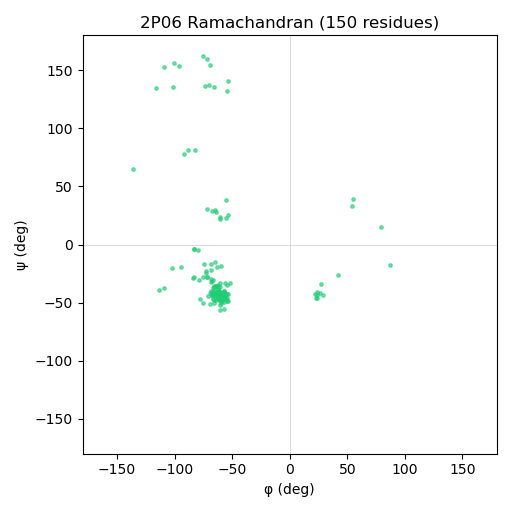PRO B N 1
ATOM 1014 C CA . PRO B 1 46 ? -1.570 95.993 2.599 1.00 34.26 25 PRO B CA 1
ATOM 1015 C C . PRO B 1 46 ? -0.378 95.093 2.932 1.00 33.86 25 PRO B C 1
ATOM 1016 O O . PRO B 1 46 ? -0.548 94.046 3.559 1.00 33.93 25 PRO B O 1
ATOM 1020 N N . GLY B 1 47 ? 0.813 95.500 2.503 1.00 33.33 26 GLY B N 1
ATOM 1021 C CA . GLY B 1 47 ? 2.031 94.721 2.740 1.00 32.95 26 GLY B CA 1
ATOM 1022 C C . GLY B 1 47 ? 2.218 93.551 1.785 1.00 32.65 26 GLY B C 1
ATOM 1023 O O . GLY B 1 47 ? 3.043 92.667 2.028 1.00 32.24 26 GLY B O 1
ATOM 1024 N N . ASN B 1 48 ? 1.456 93.561 0.696 1.00 32.24 27 ASN B N 1
ATOM 1025 C CA . ASN B 1 48 ? 1.557 92.555 -0.350 1.00 31.83 27 ASN B CA 1
ATOM 1026 C C . ASN B 1 48 ? 2.018 93.208 -1.671 1.00 31.48 27 ASN B C 1
ATOM 1027 O O . ASN B 1 48 ? 1.526 94.273 -2.065 1.00 31.77 27 ASN B O 1
ATOM 1032 N N . THR B 1 49 ? 2.977 92.563 -2.331 1.00 30.33 28 THR B N 1
ATOM 1033 C CA . THR B 1 49 ? 3.557 93.051 -3.581 1.00 29.36 28 THR B CA 1
ATOM 1034 C C . THR B 1 49 ? 3.072 92.132 -4.693 1.00 27.96 28 THR B C 1
ATOM 1035 O O . THR B 1 49 ? 2.758 90.974 -4.429 1.00 27.22 28 THR B O 1
ATOM 1039 N N . PRO B 1 50 ? 2.990 92.639 -5.936 1.00 26.31 29 PRO B N 1
ATOM 1040 C CA . PRO B 1 50 ? 2.581 91.763 -7.017 1.00 25.44 29 PRO B CA 1
ATOM 1041 C C . PRO B 1 50 ? 3.531 90.614 -7.354 1.00 24.39 29 PRO B C 1
ATOM 1042 O O . PRO B 1 50 ? 3.117 89.721 -8.063 1.00 24.06 29 PRO B O 1
ATOM 1046 N N . ARG B 1 51 ? 4.782 90.649 -6.877 1.00 23.52 30 ARG B N 1
ATOM 1047 C CA A ARG B 1 51 ? 5.787 89.632 -7.219 0.50 23.94 30 ARG B CA 1
ATOM 1048 C CA B ARG B 1 51 ? 5.770 89.621 -7.209 0.50 23.30 30 ARG B CA 1
ATOM 1049 C C . ARG B 1 51 ? 6.630 89.229 -6.002 1.00 23.28 30 ARG B C 1
ATOM 1050 O O . ARG B 1 51 ? 7.847 89.442 -5.984 1.00 22.16 30 ARG B O 1
ATOM 1065 N N . PRO B 1 52 ? 5.986 88.608 -4.984 1.00 22.77 31 PRO B N 1
ATOM 1066 C CA . PRO B 1 52 ? 6.706 88.198 -3.771 1.00 23.27 31 PRO B CA 1
ATOM 1067 C C . PRO B 1 52 ? 7.896 87.281 -4.034 1.00 23.00 31 PRO B C 1
ATOM 1068 O O . PRO B 1 52 ? 8.898 87.368 -3.344 1.00 23.46 31 PRO B O 1
ATOM 1072 N N . TRP B 1 53 ? 7.804 86.434 -5.055 1.00 23.10 32 TRP B N 1
ATOM 1073 C CA . TRP B 1 53 ? 8.921 85.613 -5.455 1.00 22.71 32 TRP B CA 1
ATOM 1074 C C . TRP B 1 53 ? 10.165 86.387 -5.873 1.00 23.37 32 TRP B C 1
ATOM 1075 O O . TRP B 1 53 ? 11.242 85.804 -5.955 1.00 24.33 32 TRP B O 1
ATOM 1086 N N . PHE B 1 54 ? 10.000 87.666 -6.199 1.00 23.72 33 PHE B N 1
ATOM 1087 C CA . PHE B 1 54 ? 11.091 88.533 -6.659 1.00 23.41 33 PHE B CA 1
ATOM 1088 C C . PHE B 1 54 ? 11.394 89.647 -5.647 1.00 23.41 33 PHE B C 1
ATOM 1089 O O . PHE B 1 54 ? 12.551 89.998 -5.439 1.00 22.73 33 PHE B O 1
ATOM 1097 N N . ASP B 1 55 ? 10.346 90.197 -5.052 1.00 22.97 34 ASP B N 1
ATOM 1098 C CA . ASP B 1 55 ? 10.460 91.354 -4.173 1.00 23.55 34 ASP B CA 1
ATOM 1099 C C . ASP B 1 55 ? 10.957 91.053 -2.751 1.00 23.12 34 ASP B C 1
ATOM 1100 O O . ASP B 1 55 ? 11.582 91.902 -2.121 1.00 22.26 34 ASP B O 1
ATOM 1105 N N . PHE B 1 56 ? 10.653 89.860 -2.255 1.00 22.55 35 PHE B N 1
ATOM 1106 C CA . PHE B 1 56 ? 10.925 89.511 -0.865 1.00 23.35 35 PHE B CA 1
ATOM 1107 C C . PHE B 1 56 ? 12.190 88.675 -0.787 1.00 22.29 35 PHE B C 1
ATOM 1108 O O . PHE B 1 56 ? 12.584 88.045 -1.762 1.00 21.96 35 PHE B O 1
ATOM 1116 N N . SER B 1 57 ? 12.826 88.693 0.373 1.00 20.87 36 SER B N 1
ATOM 1117 C CA . SER B 1 57 ? 13.998 87.878 0.625 1.00 20.02 36 SER B CA 1
ATOM 1118 C C . SER B 1 57 ? 13.589 86.428 0.850 1.00 20.32 36 SER B C 1
ATOM 1119 O O . SER B 1 57 ? 12.429 86.139 1.130 1.00 20.24 36 SER B O 1
ATOM 1122 N N . GLU B 1 58 ? 14.562 85.529 0.734 1.00 20.30 37 GLU B N 1
ATOM 1123 C CA . GLU B 1 58 ? 14.380 84.123 1.064 1.00 20.41 37 GLU B CA 1
ATOM 1124 C C . GLU B 1 58 ? 13.892 83.993 2.499 1.00 20.53 37 GLU B C 1
ATOM 1125 O O . GLU B 1 58 ? 12.976 83.218 2.763 1.00 19.49 37 GLU B O 1
ATOM 1131 N N . GLU B 1 59 ? 14.464 84.792 3.401 1.00 19.87 38 GLU B N 1
ATOM 1132 C CA . GLU B 1 59 ? 14.079 84.742 4.803 1.00 20.39 38 GLU B CA 1
ATOM 1133 C C . GLU B 1 59 ? 12.630 85.145 5.021 1.00 21.05 38 GLU B C 1
ATOM 1134 O O . GLU B 1 59 ? 11.915 84.457 5.760 1.00 20.75 38 GLU B O 1
ATOM 1140 N N . ARG B 1 60 ? 12.176 86.210 4.353 1.00 20.98 39 ARG B N 1
ATOM 1141 C CA . ARG B 1 60 ? 10.782 86.628 4.492 1.00 20.70 39 ARG B CA 1
ATOM 1142 C C . ARG B 1 60 ? 9.817 85.614 3.852 1.00 20.89 39 ARG B C 1
ATOM 1143 O O . ARG B 1 60 ? 8.737 85.357 4.379 1.00 20.13 39 ARG B O 1
ATOM 1151 N N . LEU B 1 61 ? 10.186 85.071 2.696 1.00 21.04 40 LEU B N 1
ATOM 1152 C CA . LEU B 1 61 ? 9.335 84.077 2.031 1.00 20.94 40 LEU B CA 1
ATOM 1153 C C . LEU B 1 61 ? 9.157 82.834 2.901 1.00 21.44 40 LEU B C 1
ATOM 1154 O O . LEU B 1 61 ? 8.058 82.299 2.971 1.00 21.90 40 LEU B O 1
ATOM 1159 N N . LEU B 1 62 ? 10.244 82.412 3.559 1.00 21.55 41 LEU B N 1
ATOM 1160 C CA . LEU B 1 62 ? 10.228 81.348 4.556 1.00 22.04 41 LEU B CA 1
ATOM 1161 C C . LEU B 1 62 ? 9.286 81.589 5.719 1.00 21.61 41 LEU B C 1
ATOM 1162 O O . LEU B 1 62 ? 8.445 80.725 6.048 1.00 21.23 41 LEU B O 1
ATOM 1167 N N . SER B 1 63 ? 9.456 82.718 6.400 1.00 20.87 42 SER B N 1
ATOM 1168 C CA . SER B 1 63 ? 8.622 82.980 7.571 1.00 21.28 42 SER B CA 1
ATOM 1169 C C . SER B 1 63 ? 7.158 83.131 7.131 1.00 21.25 42 SER B C 1
ATOM 1170 O O . SER B 1 63 ? 6.251 82.701 7.840 1.00 19.91 42 SER B O 1
ATOM 1173 N N . ARG B 1 64 ? 6.919 83.714 5.954 1.00 21.37 43 ARG B N 1
ATOM 1174 C CA . ARG B 1 64 ? 5.541 83.789 5.458 1.00 22.01 43 ARG B CA 1
ATOM 1175 C C . ARG B 1 64 ? 4.978 82.374 5.190 1.00 21.67 43 ARG B C 1
ATOM 1176 O O . ARG B 1 64 ? 3.836 82.070 5.555 1.00 21.54 43 ARG B O 1
ATOM 1184 N N . LEU B 1 65 ? 5.776 81.498 4.573 1.00 21.76 44 LEU B N 1
ATOM 1185 C CA . LEU B 1 65 ? 5.332 80.108 4.323 1.00 21.12 44 LEU B CA 1
ATOM 1186 C C . LEU B 1 65 ? 4.966 79.366 5.619 1.00 21.77 44 LEU B C 1
ATOM 1187 O O . LEU B 1 65 ? 3.919 78.707 5.717 1.00 20.29 44 LEU B O 1
ATOM 1192 N N . PHE B 1 66 ? 5.859 79.461 6.593 1.00 22.19 45 PHE B N 1
ATO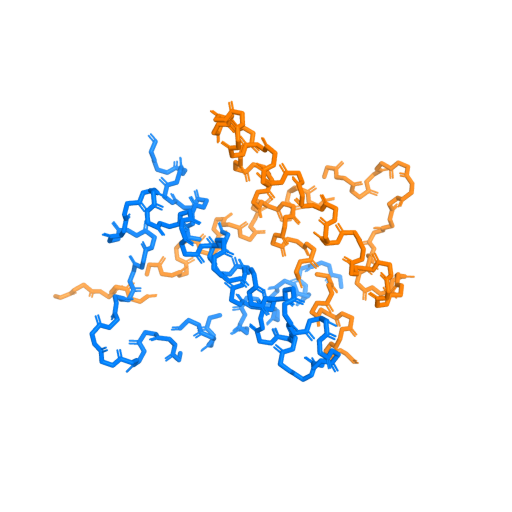M 1193 C CA . PHE B 1 66 ? 5.635 78.929 7.918 1.00 22.72 45 PHE B CA 1
ATOM 1194 C C . PHE B 1 66 ? 4.368 79.513 8.556 1.00 22.89 45 PHE B C 1
ATOM 1195 O O . PHE B 1 66 ? 3.624 78.789 9.210 1.00 22.33 45 PHE B O 1
ATOM 1203 N N . GLU B 1 67 ? 4.121 80.813 8.378 1.00 22.79 46 GLU B N 1
ATOM 1204 C CA . GLU B 1 67 ? 2.876 81.421 8.865 1.00 23.59 46 GLU B CA 1
ATOM 1205 C C . GLU B 1 67 ? 1.648 80.773 8.225 1.00 23.84 46 GLU B C 1
ATOM 1206 O O . GLU B 1 67 ? 0.633 80.483 8.899 1.00 23.70 46 GLU B O 1
ATOM 1212 N N . GLU B 1 68 ? 1.735 80.517 6.927 1.00 24.05 47 GLU B N 1
ATOM 1213 C CA . GLU B 1 68 ? 0.615 79.935 6.207 1.00 24.85 47 GLU B CA 1
ATOM 1214 C C . GLU B 1 68 ? 0.427 78.466 6.602 1.00 25.77 47 GLU B C 1
ATOM 1215 O O . GLU B 1 68 ? -0.700 77.982 6.705 1.00 26.50 47 GLU B O 1
ATOM 1229 N N . ASP B 1 70 ? 1.170 77.250 9.512 1.00 28.46 49 ASP B N 1
ATOM 1230 C CA . ASP B 1 70 ? 0.551 77.345 10.839 1.00 29.70 49 ASP B CA 1
ATOM 1231 C C . ASP B 1 70 ? -0.984 77.559 10.754 1.00 30.27 49 ASP B C 1
ATOM 1232 O O . ASP B 1 70 ? -1.749 76.922 11.495 1.00 28.40 49 ASP B O 1
ATOM 1237 N N . GLU B 1 71 ? -1.426 78.439 9.848 1.00 30.33 50 GLU B N 1
ATOM 1238 C CA . GLU B 1 71 ? -2.860 78.636 9.610 1.00 30.87 50 GLU B CA 1
ATOM 1239 C C . GLU B 1 71 ? -3.548 77.369 9.095 1.00 31.56 50 GLU B C 1
ATOM 1240 O O . GLU B 1 71 ? -4.683 77.098 9.448 1.00 30.69 50 GLU B O 1
ATOM 1246 N N . LEU B 1 72 ? -2.850 76.599 8.269 1.00 33.23 51 LEU B N 1
ATOM 1247 C CA . LEU B 1 72 ? -3.392 75.372 7.743 1.00 33.89 51 LEU B CA 1
ATOM 1248 C C . LEU B 1 72 ? -3.584 74.399 8.908 1.00 34.86 51 LEU B C 1
ATOM 1249 O O . LEU B 1 72 ? -4.682 73.850 9.096 1.00 35.12 51 LEU B O 1
ATOM 1254 N N . ARG B 1 73 ? -2.550 74.221 9.726 1.00 35.32 52 ARG B N 1
ATOM 1255 C CA . ARG B 1 73 ? -2.658 73.369 10.916 1.00 35.52 52 ARG B CA 1
ATOM 1256 C C . ARG B 1 73 ? -3.785 73.804 11.852 1.00 35.10 52 ARG B C 1
ATOM 1257 O O . ARG B 1 73 ? -4.506 72.963 12.395 1.00 34.02 52 ARG B O 1
ATOM 1265 N N . GLU B 1 74 ? -3.931 75.113 12.053 1.00 34.59 53 GLU B N 1
ATOM 1266 C CA . GLU B 1 74 ? -5.031 75.636 12.857 1.00 34.78 53 GLU B CA 1
ATOM 1267 C C . GLU B 1 74 ? -6.419 75.278 12.274 1.00 34.92 53 GLU B C 1
ATOM 1268 O O . GLU B 1 74 ? -7.333 74.934 13.024 1.00 34.59 53 GLU B O 1
ATOM 1274 N N . ALA B 1 75 ? -6.577 75.358 10.953 1.00 34.93 54 ALA B N 1
ATOM 1275 C CA . ALA B 1 75 ? -7.841 74.968 10.309 1.00 35.23 54 ALA B CA 1
ATOM 1276 C C . ALA B 1 75 ? -8.146 73.489 10.541 1.00 35.61 54 ALA B C 1
ATOM 1277 O O . ALA B 1 75 ? -9.294 73.116 10.760 1.00 35.44 54 ALA B O 1
ATOM 1279 N N . VAL B 1 76 ? -7.114 72.652 10.465 1.00 36.19 55 VAL B N 1
ATOM 1280 C CA . VAL B 1 76 ? -7.272 71.232 10.665 1.00 36.60 55 VAL B CA 1
ATOM 1281 C C . VAL B 1 76 ? -7.729 70.941 12.096 1.00 37.11 55 VAL B C 1
ATOM 1282 O O . VAL B 1 76 ? -8.684 70.201 12.281 1.00 36.04 55 VAL B O 1
ATOM 1286 N N . GLU B 1 77 ? -7.075 71.548 13.088 1.00 38.00 56 GLU B N 1
ATOM 1287 C CA . GLU B 1 77 ? -7.450 71.372 14.502 1.00 39.45 56 GLU B CA 1
ATOM 1288 C C . GLU B 1 77 ? -8.880 71.835 14.823 1.00 39.49 56 GLU B C 1
ATOM 1289 O O . GLU B 1 77 ? -9.531 71.256 15.671 1.00 39.00 56 GLU B O 1
ATOM 1295 N N . LYS B 1 78 ? -9.348 72.875 14.137 1.00 40.23 57 LYS B N 1
ATOM 1296 C CA . LYS B 1 78 ? -10.715 73.381 14.289 1.00 40.68 57 LYS B CA 1
ATOM 1297 C C . LYS B 1 78 ? -11.733 72.614 13.451 1.00 40.74 57 LYS B C 1
ATOM 1298 O O . LYS B 1 78 ? -12.926 72.904 13.510 1.00 40.51 57 LYS B O 1
ATOM 1304 N N . GLU B 1 79 ? -11.249 71.658 12.657 1.00 40.91 58 GLU B N 1
ATOM 1305 C CA . GLU B 1 79 ? -12.065 70.886 11.705 1.00 40.85 58 GLU B CA 1
ATOM 1306 C C . GLU B 1 79 ? -12.859 71.767 10.731 1.00 40.85 58 GLU B C 1
ATOM 1307 O O . GLU B 1 79 ? -13.947 71.406 10.289 1.00 40.26 58 GLU B O 1
ATOM 1313 N N . ASP B 1 80 ? -12.279 72.911 10.375 1.00 41.18 59 ASP B N 1
ATOM 1314 C CA . ASP B 1 80 ? -12.911 73.847 9.458 1.00 41.40 59 ASP B CA 1
ATOM 1315 C C . ASP B 1 80 ? -12.523 73.485 8.032 1.00 41.44 59 ASP B C 1
ATOM 1316 O O . ASP B 1 80 ? -11.633 74.103 7.438 1.00 40.99 59 ASP B O 1
ATOM 1321 N N . TRP B 1 81 ? -13.215 72.491 7.477 1.00 41.76 60 TRP B N 1
ATOM 1322 C CA . TRP B 1 81 ? -12.827 71.907 6.185 1.00 42.22 60 TRP B CA 1
ATOM 1323 C C . TRP B 1 81 ? -13.099 72.841 4.993 1.00 42.29 60 TRP B C 1
ATOM 1324 O O . TRP B 1 81 ? -12.402 72.770 3.967 1.00 42.67 60 TRP B O 1
ATOM 1335 N N . GLU B 1 82 ? -14.100 73.709 5.138 1.00 42.07 61 GLU B N 1
ATOM 1336 C CA . GLU B 1 82 ? -14.396 74.750 4.146 1.00 41.94 61 GLU B CA 1
ATOM 1337 C C . GLU B 1 82 ? -13.196 75.682 3.983 1.00 41.43 61 GLU B C 1
ATOM 1338 O O . GLU B 1 82 ? -12.643 75.853 2.867 1.00 42.13 61 GLU B O 1
ATOM 1344 N N . ASN B 1 83 ? -12.778 76.267 5.103 1.00 40.26 62 ASN B N 1
ATOM 1345 C CA . ASN B 1 83 ? -11.619 77.157 5.102 1.00 39.14 62 ASN B CA 1
ATOM 1346 C C . ASN B 1 83 ? -10.302 76.394 4.835 1.00 38.09 62 ASN B C 1
ATOM 1347 O O . ASN B 1 83 ? -9.335 76.994 4.397 1.00 38.34 62 ASN B O 1
ATOM 1352 N N . LEU B 1 84 ? -10.267 75.085 5.072 1.00 36.83 63 LEU B N 1
ATOM 1353 C CA . LEU B 1 84 ? -9.067 74.302 4.782 1.00 36.17 63 LEU B CA 1
ATOM 1354 C C . LEU B 1 84 ? -8.653 74.410 3.297 1.00 34.78 63 LEU B C 1
ATOM 1355 O O . LEU B 1 84 ? -7.488 74.585 2.999 1.00 34.17 63 LEU B O 1
ATOM 1360 N N . ARG B 1 85 ? -9.616 74.310 2.384 1.00 33.42 64 ARG B N 1
ATOM 1361 C CA . ARG B 1 85 ? -9.321 74.431 0.953 1.00 32.50 64 ARG B CA 1
ATOM 1362 C C . ARG B 1 85 ? -8.581 75.730 0.639 1.00 30.85 64 ARG B C 1
ATOM 1363 O O . ARG B 1 85 ? -7.589 75.705 -0.081 1.00 31.41 64 ARG B O 1
ATOM 1371 N N . ASP B 1 86 ? -9.043 76.849 1.179 1.00 28.86 65 ASP B N 1
ATOM 1372 C CA . ASP B 1 86 ? -8.320 78.121 1.003 1.00 28.08 65 ASP B CA 1
ATOM 1373 C C . ASP B 1 86 ? -6.904 78.087 1.584 1.00 26.15 65 ASP B C 1
ATOM 1374 O O . ASP B 1 86 ? -5.972 78.587 0.950 1.00 24.49 65 ASP B O 1
ATOM 1379 N N . GLU B 1 87 ? -6.734 77.477 2.759 1.00 24.25 66 GLU B N 1
ATOM 1380 C CA . GLU B 1 87 ? -5.412 77.429 3.388 1.00 24.23 66 GLU B CA 1
ATOM 1381 C C . GLU B 1 87 ? -4.447 76.573 2.582 1.00 23.29 66 GLU B C 1
ATOM 1382 O O . GLU B 1 87 ? -3.257 76.860 2.563 1.00 23.15 66 GLU B O 1
ATOM 1388 N N . LEU B 1 88 ? -4.956 75.549 1.892 1.00 21.53 67 LEU B N 1
ATOM 1389 C CA . LEU B 1 88 ? -4.116 74.744 0.997 1.00 21.15 67 LEU B CA 1
ATOM 1390 C C . LEU B 1 88 ? -3.602 75.551 -0.198 1.00 20.48 67 LEU B C 1
ATOM 1391 O O . LEU B 1 88 ? -2.450 75.409 -0.596 1.00 19.60 67 LEU B O 1
ATOM 1396 N N . LEU B 1 89 ? -4.460 76.410 -0.745 1.00 20.01 68 LEU B N 1
ATOM 1397 C CA . LEU B 1 89 ? -4.082 77.331 -1.822 1.00 20.23 68 LEU B CA 1
ATOM 1398 C C . LEU B 1 89 ? -2.959 78.278 -1.360 1.00 20.03 68 LEU B C 1
ATOM 1399 O O . LEU B 1 89 ? -1.963 78.468 -2.063 1.00 20.11 68 LEU B O 1
ATOM 1404 N N . ASP B 1 90 ? -3.107 78.830 -0.155 1.00 20.33 69 ASP B N 1
ATOM 1405 C CA . ASP B 1 90 ? -2.097 79.740 0.415 1.00 20.24 69 ASP B CA 1
ATOM 1406 C C . ASP B 1 90 ? -0.760 79.030 0.580 1.00 19.68 69 ASP B C 1
ATOM 1407 O O . ASP B 1 90 ? 0.261 79.553 0.189 1.00 17.85 69 ASP B O 1
ATOM 1412 N N . VAL B 1 91 ? -0.761 77.831 1.162 1.00 20.16 70 VAL B N 1
ATOM 1413 C CA . VAL B 1 91 ? 0.513 77.094 1.354 1.00 19.26 70 VAL B CA 1
ATOM 1414 C C . VAL B 1 91 ? 1.162 76.786 0.018 1.00 18.89 70 VAL B C 1
ATOM 1415 O O . VAL B 1 91 ? 2.352 76.986 -0.123 1.00 18.34 70 VAL B O 1
ATOM 1419 N N . ALA B 1 92 ? 0.385 76.339 -0.966 1.00 18.55 71 ALA B N 1
ATOM 1420 C CA . ALA B 1 92 ? 0.917 76.005 -2.291 1.00 18.50 71 ALA B CA 1
ATOM 1421 C C . ALA B 1 92 ? 1.555 77.238 -2.936 1.00 18.07 71 ALA B C 1
ATOM 1422 O O . ALA B 1 92 ? 2.661 77.158 -3.491 1.00 17.94 71 ALA B O 1
ATOM 1424 N N . ASN B 1 93 ? 0.850 78.367 -2.868 1.00 18.11 72 ASN B N 1
ATOM 1425 C CA . ASN B 1 93 ? 1.386 79.626 -3.396 1.00 17.64 72 ASN B CA 1
ATOM 1426 C C . ASN B 1 93 ? 2.697 79.984 -2.754 1.00 17.96 72 ASN B C 1
ATOM 1427 O O . ASN B 1 93 ? 3.665 80.271 -3.453 1.00 17.54 72 ASN B O 1
ATOM 1432 N N . PHE B 1 94 ? 2.763 79.943 -1.432 1.00 18.23 73 PHE B N 1
ATOM 1433 C CA . PHE B 1 94 ? 4.007 80.282 -0.770 1.00 19.62 73 PHE B CA 1
ATOM 1434 C C . PHE B 1 94 ? 5.161 79.277 -0.972 1.00 19.61 73 PHE B C 1
ATOM 1435 O O . PHE B 1 94 ? 6.338 79.676 -0.972 1.00 18.06 73 PHE B O 1
ATOM 1443 N N . CYS B 1 95 ? 4.838 78.000 -1.164 1.00 19.32 74 CYS B N 1
ATOM 1444 C CA . CYS B 1 95 ? 5.852 77.042 -1.624 1.00 19.65 74 CYS B CA 1
ATOM 1445 C C . CYS B 1 95 ? 6.365 77.503 -2.984 1.00 19.31 74 CYS B C 1
ATOM 1446 O O . CYS B 1 95 ? 7.555 77.445 -3.249 1.00 19.17 74 CYS B O 1
ATOM 1457 N N . TYR B 1 97 ? 6.281 80.577 -4.325 1.00 18.31 76 TYR B N 1
ATOM 1458 C CA . TYR B 1 97 ? 7.032 81.839 -4.269 1.00 18.40 76 TYR B CA 1
ATOM 1459 C C . TYR B 1 97 ? 8.460 81.584 -3.799 1.00 18.65 76 TYR B C 1
ATOM 1460 O O . 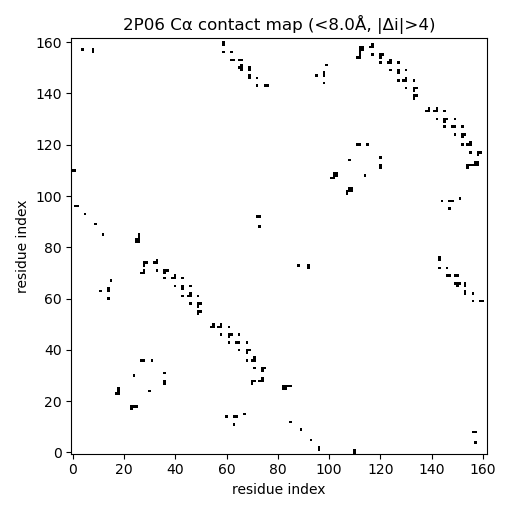TYR B 1 97 ? 9.406 82.089 -4.382 1.00 18.66 76 TYR B O 1
ATOM 1469 N N . LEU B 1 98 ? 8.628 80.787 -2.753 1.00 18.83 77 LEU B N 1
ATOM 1470 C CA . LEU B 1 98 ? 9.966 80.526 -2.254 1.00 19.05 77 LEU B CA 1
ATOM 1471 C C . LEU B 1 98 ? 10.745 79.682 -3.262 1.00 19.73 77 LEU B C 1
ATOM 1472 O O . LEU B 1 98 ? 11.924 79.916 -3.488 1.00 19.44 77 LEU B O 1
ATOM 1477 N N . TRP B 1 99 ? 10.096 78.681 -3.852 1.00 19.60 78 TRP B N 1
ATOM 1478 C CA . TRP B 1 99 ? 10.744 77.889 -4.890 1.00 19.80 78 TRP B CA 1
ATOM 1479 C C . TRP B 1 99 ? 11.266 78.786 -6.009 1.00 20.22 78 TRP B C 1
ATOM 1480 O O . TRP B 1 99 ? 12.369 78.573 -6.528 1.00 19.69 78 TRP B O 1
ATOM 1491 N N . GLY B 1 100 ? 10.455 79.765 -6.404 1.00 19.65 79 GLY B N 1
ATOM 1492 C CA . GLY B 1 100 ? 10.828 80.668 -7.475 1.00 19.93 79 GLY B CA 1
ATOM 1493 C C . GLY B 1 100 ? 12.046 81.504 -7.108 1.00 19.79 79 GLY B C 1
ATOM 1494 O O . GLY B 1 100 ? 12.955 81.650 -7.896 1.00 18.24 79 GLY B O 1
ATOM 1495 N N . LYS B 1 101 ? 12.042 82.050 -5.901 1.00 19.67 80 LYS B N 1
ATOM 1496 C CA . LYS B 1 101 ? 13.160 82.840 -5.408 1.00 20.55 80 LYS B CA 1
ATOM 1497 C C . LYS B 1 101 ? 14.407 81.981 -5.381 1.00 21.48 80 LYS B C 1
ATOM 1498 O O . LYS B 1 101 ? 15.452 82.417 -5.755 1.00 20.94 80 LYS B O 1
ATOM 1504 N N . LEU B 1 102 ? 14.267 80.743 -4.943 1.00 22.64 81 LEU B N 1
ATOM 1505 C CA . LEU B 1 102 ? 15.402 79.861 -4.834 1.00 25.16 81 LEU B CA 1
ATOM 1506 C C . LEU B 1 102 ? 15.905 79.373 -6.193 1.00 26.35 81 LEU B C 1
ATOM 1507 O O . LEU B 1 102 ? 17.063 79.017 -6.309 1.00 27.19 81 LEU B O 1
ATOM 1512 N N . SER B 1 103 ? 15.053 79.362 -7.212 1.00 27.72 82 SER B N 1
ATOM 1513 C CA . SER B 1 103 ? 15.403 78.728 -8.484 1.00 29.20 82 SER B CA 1
ATOM 1514 C C . SER B 1 103 ? 15.995 79.653 -9.556 1.00 31.03 82 SER B C 1
ATOM 1515 O O . SER B 1 103 ? 16.687 79.185 -10.459 1.00 32.27 82 SER B O 1
ATOM 1518 N N . VAL B 1 104 ? 15.788 80.961 -9.441 1.00 32.50 83 VAL B N 1
ATOM 1519 C CA . VAL B 1 104 ? 16.274 81.909 -10.461 1.00 32.93 83 VAL B CA 1
ATOM 1520 C C . VAL B 1 104 ? 17.708 82.342 -10.190 1.00 33.62 83 VAL B C 1
ATOM 1521 O O . VAL B 1 104 ? 18.148 82.308 -9.045 1.00 34.43 83 VAL B O 1
#

Solvent-accessible surface area: 9264 Å² total

B-factor: mean 27.4, std 11.24, range [11.0, 89.27]

Nearest PDB structures (foldseek):
  2p06-assembly1_B-2  TM=1.012E+00  e=1.181E-09  Archaeoglobus fulgidus DSM 4304
  2p06-assembly1_A-2  TM=9.876E-01  e=2.067E-08  Archaeoglobus fulgidus DSM 4304
  4qnd-assembly1_A  TM=5.345E-01  e=7.858E+00  Vibrio sp. N418
  2p06-assembly1_A-2  TM=1.013E+00  e=1.607E-09  Archaeoglobus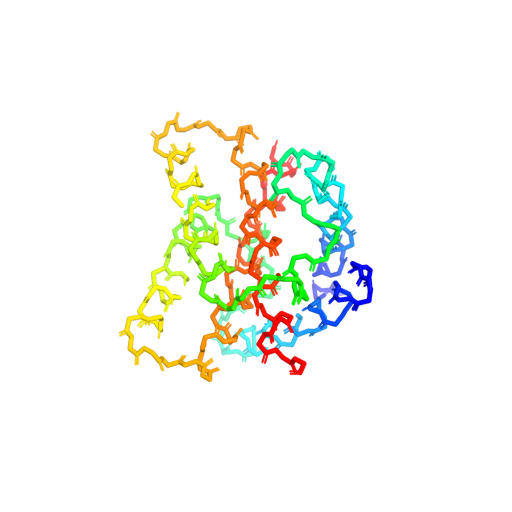 fulgidus DSM 4304
  4qnc-assembly1_A  TM=5.781E-01  e=8.425E+00  Leptospira biflexa serovar Patoc strain 'Patoc 1 (Paris)'

Foldseek 3Di:
DVVVVVVVLVVCVVLLVQCVPPPRDNLCLVPPDLVVLVVQLVVLVVLVVCVVVVVVVVNSSSVSSNVVSVSSCSNVVVD/DDPPVCVCVVVVVLVVCVVLLVPCPDPPHPNQLLPPPDLVVLVVQLVVLVVLVVCVVVVVVVCNSVSVSSNVVSVSSCSNVPD

Secondary structure (DSSP, 8-state):
-HHHHHHHHHH-------TTSTT--S-HHHHS-HHHHHHHHHH--HHHHHHHTT-HHHHHHHHHHHHHH--HHHHHHH-/------HHHHHHHHHH-------TTSTT--S-HHHHS-HHHHHHHHHH--HHHHHHHTT-HHHHHHHHHHHHHH--HHHHHH-

CATH classification: 1.10.287.1080

Radius of gyration: 15.37 Å; Cα contacts (8 Å, |Δi|>4): 140; chains: 2; bounding box: 36×46×35 Å

InterPro domains:
  IPR004518 NTP pyrophosphohydrolase MazG-like domain [PF03819] (35-70)
  IPR044548 Uncharacterized protein AF_0060, NTP Pyrophosphohydrolase MazG-like domain [cd11533] (28-81)